Protein AF-A0A7Y8H7D6-F1 (afdb_monomer_lite)

Secondary structure (DSSP, 8-state):
----------------HHHHHHHHHHHHHHHHHHHT--SS--HHHHHHHHHHHHHHHHHHHHHHHHHHHHHHTTS---GGG-----

Foldseek 3Di:
DDDDDPPPPCDPPDDCVVLVVLVVVLVVLQVCLVVLQDPDVDPVSNVVSVVSNVVSVVVSVVSVVVSVVVVCPVPDPPPVPDDDDD

Radius of gyration: 22.09 Å; chains: 1; bounding box: 51×32×69 Å

pLDDT: mean 76.79, std 19.9, range [37.66, 95.81]

Structure (mmCIF, N/CA/C/O backbone):
data_AF-A0A7Y8H7D6-F1
#
_entry.id   AF-A0A7Y8H7D6-F1
#
loop_
_atom_site.group_PDB
_atom_site.id
_atom_site.type_symbol
_atom_site.label_atom_id
_atom_site.label_alt_id
_atom_site.label_comp_id
_atom_site.label_asym_id
_atom_site.label_entity_id
_atom_site.label_seq_id
_atom_site.pdbx_PDB_ins_code
_atom_site.Cartn_x
_atom_site.Cartn_y
_atom_site.Cartn_z
_atom_site.occupancy
_atom_site.B_iso_or_equiv
_atom_site.auth_seq_id
_atom_site.auth_comp_id
_atom_site.auth_asym_id
_atom_site.auth_atom_id
_atom_site.pdbx_PDB_model_num
ATOM 1 N N . MET A 1 1 ? -33.060 16.037 47.516 1.00 38.91 1 MET A N 1
ATOM 2 C CA . MET A 1 1 ? -32.275 14.834 47.167 1.00 38.91 1 MET A CA 1
ATOM 3 C C . MET A 1 1 ? -32.664 14.408 45.762 1.00 38.91 1 MET A C 1
ATOM 5 O O . MET A 1 1 ? -33.601 13.643 45.597 1.00 38.91 1 MET A O 1
ATOM 9 N N . THR A 1 2 ? -31.997 14.947 44.751 1.00 37.66 2 THR A N 1
ATOM 10 C CA . THR A 1 2 ? -32.118 14.493 43.362 1.00 37.66 2 THR A CA 1
ATOM 11 C C . THR A 1 2 ? -30.808 13.796 43.026 1.00 37.66 2 THR A C 1
ATOM 13 O O . THR A 1 2 ? -29.749 14.417 43.006 1.00 37.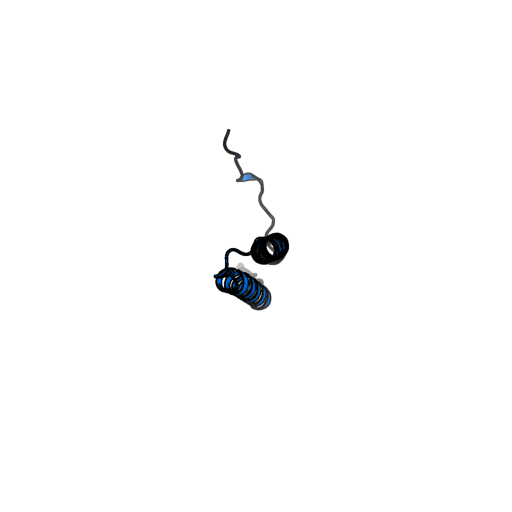66 2 THR A O 1
ATOM 16 N N . LYS A 1 3 ? -30.869 12.467 42.900 1.00 42.94 3 LYS A N 1
ATOM 17 C CA . LYS A 1 3 ? -29.748 11.644 42.447 1.00 42.94 3 LYS A CA 1
ATOM 18 C C . LYS A 1 3 ? -29.562 11.929 40.957 1.00 42.94 3 LYS A C 1
ATOM 20 O O . LYS A 1 3 ? -30.421 11.565 40.166 1.00 42.94 3 LYS A O 1
ATOM 25 N N . ASN 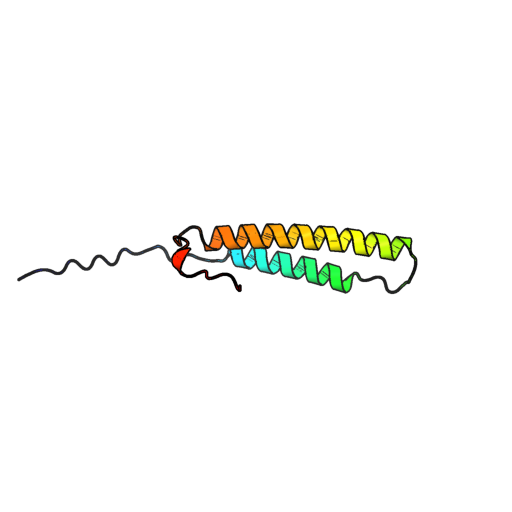A 1 4 ? -28.471 12.599 40.595 1.00 43.44 4 ASN A N 1
ATOM 26 C CA . ASN A 1 4 ? -28.022 12.638 39.210 1.00 43.44 4 ASN A CA 1
ATOM 27 C C . ASN A 1 4 ? -27.443 11.262 38.886 1.00 43.44 4 ASN A C 1
ATOM 29 O O . ASN A 1 4 ? -26.371 10.895 39.369 1.00 43.44 4 ASN A O 1
ATOM 33 N N . GLU A 1 5 ? -28.196 10.486 38.117 1.00 42.25 5 GLU A N 1
ATOM 34 C CA . GLU A 1 5 ? -27.729 9.238 37.535 1.00 42.25 5 GLU A CA 1
ATOM 35 C C . GLU A 1 5 ? -26.663 9.576 36.494 1.00 42.25 5 GLU A C 1
ATOM 37 O O . GLU A 1 5 ? -26.925 10.142 35.435 1.00 42.25 5 GLU A O 1
ATOM 42 N N . ASN A 1 6 ? -25.419 9.287 36.861 1.00 45.62 6 ASN A N 1
ATOM 43 C CA . ASN A 1 6 ? -24.258 9.408 36.005 1.00 45.62 6 ASN A CA 1
ATOM 44 C C . ASN A 1 6 ? -24.307 8.266 34.981 1.00 45.62 6 ASN A C 1
ATOM 46 O O . ASN A 1 6 ? -23.796 7.175 35.230 1.00 45.62 6 ASN A O 1
ATOM 50 N N . ILE A 1 7 ? -24.967 8.495 33.844 1.00 54.22 7 ILE A N 1
ATOM 51 C CA . ILE A 1 7 ? -24.922 7.583 32.697 1.00 54.22 7 ILE A CA 1
ATOM 52 C C . ILE A 1 7 ? -23.606 7.845 31.956 1.00 54.22 7 ILE A C 1
ATOM 54 O O . ILE A 1 7 ? -23.578 8.399 30.860 1.00 54.22 7 ILE A O 1
ATOM 58 N N . SER A 1 8 ? -22.490 7.452 32.572 1.00 46.97 8 SER A N 1
ATOM 59 C CA . SER A 1 8 ? -21.261 7.193 31.825 1.00 46.97 8 SER A CA 1
ATOM 60 C C . SER A 1 8 ? -21.436 5.827 31.172 1.00 46.97 8 SER A C 1
ATOM 62 O O . SER A 1 8 ? -21.114 4.786 31.747 1.00 46.97 8 SER A O 1
ATOM 64 N N . GLY A 1 9 ? -22.070 5.826 29.999 1.00 43.72 9 GLY A N 1
ATOM 65 C CA . GLY A 1 9 ? -22.090 4.661 29.129 1.00 43.72 9 GLY A CA 1
ATOM 66 C C . GLY A 1 9 ? -20.650 4.335 28.764 1.00 43.72 9 GLY A C 1
ATOM 67 O O . GLY A 1 9 ? -20.040 5.062 27.986 1.00 43.72 9 GLY A O 1
ATOM 68 N N . ASN A 1 10 ? -20.115 3.274 29.362 1.00 48.66 10 ASN A N 1
ATOM 69 C CA . ASN A 1 10 ? -18.800 2.727 29.068 1.00 48.66 10 ASN A CA 1
ATOM 70 C C . ASN A 1 10 ? -18.801 2.250 27.605 1.00 48.66 10 ASN A C 1
ATOM 72 O O . ASN A 1 10 ? -19.156 1.107 27.317 1.00 48.66 10 ASN 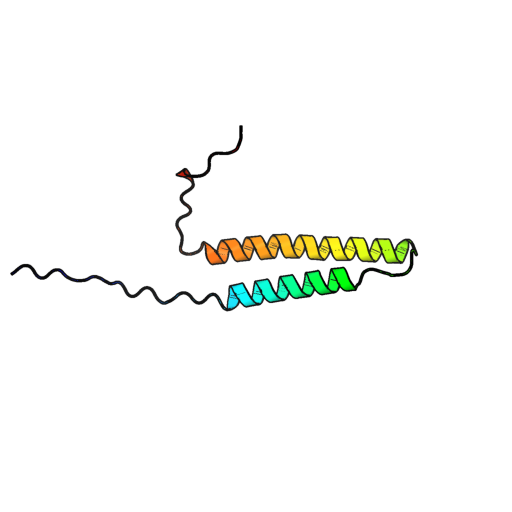A O 1
ATOM 76 N N . GLN A 1 11 ? -18.521 3.157 26.665 1.00 53.34 11 GLN A N 1
ATOM 77 C CA . GLN A 1 11 ? -18.257 2.784 25.282 1.00 53.34 11 GLN A CA 1
ATOM 78 C C . GLN A 1 11 ? -16.985 1.932 25.314 1.00 53.34 11 GLN A C 1
ATOM 80 O O . GLN A 1 11 ? -16.003 2.378 25.910 1.00 53.34 11 GLN A O 1
ATOM 85 N N . PRO A 1 12 ? -16.987 0.711 24.753 1.00 56.38 12 PRO A N 1
ATOM 86 C CA . PRO A 1 12 ? -15.770 -0.085 24.697 1.00 56.38 12 PRO A CA 1
ATOM 87 C C . PRO A 1 12 ? -14.690 0.745 23.997 1.00 56.38 12 PRO A C 1
ATOM 89 O O . PRO A 1 12 ? -14.958 1.328 22.944 1.00 56.38 12 PRO A O 1
ATOM 92 N N . GLU A 1 13 ? -13.501 0.846 24.599 1.00 66.81 13 GLU A N 1
ATOM 93 C CA . GLU A 1 13 ? -12.355 1.488 23.956 1.00 66.81 13 GLU A CA 1
ATOM 94 C C . GLU A 1 13 ? -12.151 0.830 22.593 1.00 66.81 13 GLU A C 1
ATOM 96 O O . GLU A 1 13 ? -11.836 -0.356 22.487 1.00 66.81 13 GLU A O 1
ATOM 101 N N . ARG A 1 14 ? -12.402 1.594 21.531 1.00 72.06 14 ARG A N 1
ATOM 102 C CA . ARG A 1 14 ? -12.182 1.119 20.176 1.00 72.06 14 ARG A CA 1
ATOM 103 C C . ARG A 1 14 ? -10.676 1.005 19.963 1.00 72.06 14 ARG A C 1
ATOM 105 O O . ARG A 1 14 ? -9.977 2.016 19.976 1.00 72.06 14 ARG A O 1
ATOM 112 N N . THR A 1 15 ? -10.189 -0.209 19.742 1.00 80.31 15 THR A N 1
ATOM 113 C CA . THR A 1 15 ? -8.808 -0.444 19.322 1.00 80.31 15 THR A CA 1
ATOM 114 C C . THR A 1 15 ? -8.695 -0.264 17.806 1.00 80.31 15 THR A C 1
ATOM 116 O O . THR A 1 15 ? -9.644 -0.523 17.066 1.00 80.31 15 THR A O 1
ATOM 119 N N . PHE A 1 16 ? -7.542 0.224 17.346 1.00 85.44 16 PHE A N 1
ATOM 120 C CA . PHE A 1 16 ? -7.252 0.468 15.924 1.00 85.44 16 PHE A CA 1
ATOM 121 C C . PHE A 1 16 ? -6.216 -0.517 15.367 1.00 85.44 16 PHE A C 1
ATOM 123 O O . PHE A 1 16 ? -5.536 -0.226 14.389 1.00 85.44 16 PHE A O 1
ATOM 130 N N . GLU A 1 17 ? -6.032 -1.667 16.016 1.00 88.00 17 GLU A N 1
ATOM 131 C CA . GLU A 1 17 ? -4.974 -2.623 15.662 1.00 88.00 17 GLU A CA 1
ATOM 132 C C . GLU A 1 17 ? -5.113 -3.131 14.222 1.00 88.00 17 GLU A C 1
ATOM 134 O O . GLU A 1 17 ? -4.121 -3.235 13.503 1.00 88.00 17 GLU A O 1
ATOM 139 N N . ALA A 1 18 ? -6.344 -3.384 13.770 1.00 85.00 18 ALA A N 1
ATOM 140 C CA . ALA A 1 18 ? -6.616 -3.818 12.402 1.00 85.00 18 ALA A CA 1
ATOM 141 C C . ALA A 1 18 ? -6.328 -2.708 11.379 1.00 85.00 18 ALA A C 1
ATOM 143 O O . ALA A 1 18 ? -5.724 -2.959 10.335 1.00 85.00 18 ALA A O 1
ATOM 144 N N . GLU A 1 19 ? -6.734 -1.475 11.682 1.00 88.62 19 GLU A N 1
ATOM 145 C CA . GLU A 1 19 ? -6.469 -0.295 10.864 1.00 88.62 19 GLU A CA 1
ATOM 146 C C . GLU A 1 19 ? -4.970 0.013 10.748 1.00 88.62 19 GLU A C 1
ATOM 148 O O . GLU A 1 19 ? -4.486 0.301 9.652 1.00 88.62 19 GLU A O 1
ATOM 153 N N . ILE A 1 20 ? -4.232 -0.092 11.856 1.00 91.75 20 ILE A N 1
ATOM 154 C CA . ILE A 1 20 ? -2.775 0.086 11.892 1.00 91.75 20 ILE A CA 1
ATOM 155 C C . ILE A 1 20 ? -2.094 -1.015 11.076 1.00 91.75 20 ILE A C 1
ATOM 157 O O . ILE A 1 20 ? -1.293 -0.704 10.201 1.00 91.75 20 ILE A O 1
ATOM 161 N N . ALA A 1 21 ? -2.476 -2.282 11.261 1.00 89.12 21 ALA A N 1
ATOM 162 C CA . ALA A 1 21 ? -1.916 -3.387 10.483 1.00 89.12 21 ALA A CA 1
ATOM 163 C C . ALA A 1 21 ? -2.166 -3.230 8.970 1.00 89.12 21 ALA A C 1
ATOM 165 O O . ALA A 1 21 ? -1.306 -3.564 8.150 1.00 89.12 21 ALA A O 1
ATOM 166 N N . LEU A 1 22 ? -3.332 -2.700 8.580 1.00 88.69 22 LEU A N 1
ATOM 167 C CA . LEU A 1 22 ? -3.629 -2.387 7.183 1.00 88.69 22 LEU A CA 1
ATOM 168 C C . LEU A 1 22 ? -2.738 -1.254 6.651 1.00 88.69 22 LEU A C 1
ATOM 170 O O . LEU A 1 22 ? -2.241 -1.356 5.529 1.00 88.69 22 LEU A O 1
ATOM 17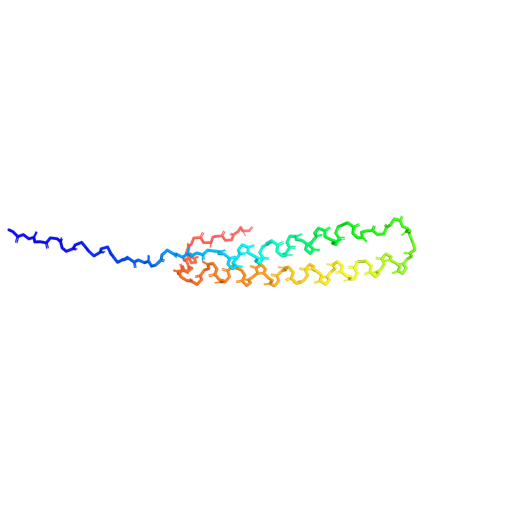4 N N . LEU A 1 23 ? -2.514 -0.198 7.439 1.00 92.94 23 LEU A N 1
ATOM 175 C CA . LEU A 1 23 ? -1.611 0.902 7.083 1.00 92.94 23 LEU A CA 1
ATOM 176 C C . LEU A 1 23 ? -0.160 0.439 6.937 1.00 92.94 23 LEU A C 1
ATOM 178 O O . LEU A 1 23 ? 0.482 0.794 5.948 1.00 92.94 23 LEU A O 1
ATOM 182 N N . ASP A 1 24 ? 0.331 -0.380 7.865 1.00 95.12 24 ASP A N 1
ATOM 183 C CA . ASP A 1 24 ? 1.686 -0.935 7.814 1.00 95.12 24 ASP A CA 1
ATOM 184 C C . ASP A 1 24 ? 1.879 -1.777 6.552 1.00 95.12 24 ASP A C 1
ATOM 186 O O . ASP A 1 24 ? 2.869 -1.622 5.835 1.00 95.12 24 ASP A O 1
ATOM 190 N N . LYS A 1 25 ? 0.885 -2.604 6.211 1.00 90.81 25 LYS A N 1
ATOM 191 C CA . LYS A 1 25 ? 0.906 -3.391 4.977 1.00 90.81 25 LYS A CA 1
ATOM 192 C C . LYS A 1 25 ? 0.953 -2.507 3.728 1.00 90.81 25 LYS A C 1
ATOM 194 O O . LYS A 1 25 ? 1.773 -2.753 2.846 1.00 90.81 25 LYS A O 1
ATOM 199 N N . ILE A 1 26 ? 0.099 -1.482 3.650 1.00 93.44 26 ILE A N 1
ATOM 200 C CA . ILE A 1 26 ? 0.100 -0.522 2.531 1.00 93.44 26 ILE A CA 1
ATOM 201 C C . ILE A 1 26 ? 1.478 0.137 2.403 1.00 93.44 26 ILE A C 1
ATOM 203 O O . ILE A 1 26 ? 2.005 0.260 1.299 1.00 93.44 26 ILE A O 1
ATOM 207 N N . TYR A 1 27 ? 2.060 0.557 3.527 1.00 94.12 27 TYR A N 1
ATOM 208 C CA . TYR A 1 27 ? 3.372 1.188 3.552 1.00 94.12 27 TYR A CA 1
ATOM 209 C C . TYR A 1 27 ? 4.461 0.251 3.019 1.00 94.12 27 TYR A C 1
ATOM 211 O O . TYR A 1 27 ? 5.222 0.653 2.137 1.00 94.12 27 TYR A O 1
ATOM 219 N N . SER A 1 28 ? 4.507 -0.998 3.488 1.00 94.88 28 SER A N 1
ATOM 220 C CA . SER A 1 28 ? 5.462 -2.000 3.003 1.00 94.88 28 SER A CA 1
ATOM 221 C C . SER A 1 28 ? 5.340 -2.238 1.496 1.00 94.88 28 SER A C 1
ATOM 223 O O . SER A 1 28 ? 6.350 -2.179 0.800 1.00 94.88 28 SER A O 1
ATOM 225 N N . GLU A 1 29 ? 4.123 -2.417 0.972 1.00 91.75 29 GLU A N 1
ATOM 226 C CA . GLU A 1 29 ? 3.893 -2.637 -0.467 1.00 91.75 29 GLU A CA 1
ATOM 227 C C . GLU A 1 29 ? 4.374 -1.446 -1.318 1.00 91.75 29 GLU A C 1
ATOM 229 O O . GLU A 1 29 ? 4.990 -1.629 -2.372 1.00 91.75 29 GLU A O 1
ATOM 234 N N . ILE A 1 30 ? 4.143 -0.213 -0.854 1.00 94.69 30 ILE A N 1
ATOM 235 C CA . ILE A 1 30 ? 4.629 0.997 -1.531 1.00 94.69 30 ILE A CA 1
ATOM 236 C C . ILE A 1 30 ? 6.159 1.074 -1.476 1.00 94.69 30 ILE A C 1
ATOM 238 O O . ILE A 1 30 ? 6.797 1.394 -2.481 1.00 94.69 30 ILE A O 1
ATOM 242 N N . MET A 1 31 ? 6.763 0.777 -0.325 1.00 95.81 31 MET A N 1
ATOM 243 C CA . MET A 1 31 ? 8.217 0.809 -0.166 1.00 95.81 31 MET A CA 1
ATOM 244 C C . MET A 1 31 ? 8.911 -0.230 -1.047 1.00 95.81 31 MET A C 1
ATOM 246 O O . MET A 1 31 ? 9.903 0.100 -1.700 1.00 95.81 31 MET A O 1
ATOM 250 N N . GLU A 1 32 ? 8.369 -1.445 -1.129 1.00 91.88 32 GLU A N 1
ATOM 251 C CA . GLU A 1 32 ? 8.852 -2.486 -2.040 1.00 91.88 32 GLU A CA 1
ATOM 252 C C . GLU A 1 32 ? 8.764 -2.033 -3.503 1.00 91.88 32 GLU A C 1
ATOM 254 O O . GLU A 1 32 ? 9.728 -2.179 -4.255 1.00 91.88 32 GLU A O 1
ATOM 259 N N . ALA A 1 33 ? 7.659 -1.396 -3.902 1.00 92.31 33 ALA A N 1
ATOM 260 C CA . ALA A 1 33 ? 7.500 -0.852 -5.251 1.00 92.31 33 ALA A CA 1
ATOM 261 C C . ALA A 1 33 ? 8.520 0.253 -5.571 1.00 92.31 33 ALA A C 1
ATOM 263 O O . ALA A 1 33 ? 9.035 0.336 -6.686 1.00 92.31 33 ALA A O 1
ATOM 264 N N . ILE A 1 34 ? 8.838 1.115 -4.605 1.00 92.44 34 ILE A N 1
ATOM 265 C CA . ILE A 1 34 ? 9.840 2.174 -4.782 1.00 92.44 34 ILE A CA 1
ATOM 266 C C . ILE A 1 34 ? 11.240 1.566 -4.926 1.00 92.44 34 ILE A C 1
ATOM 268 O O . ILE A 1 34 ? 11.991 1.949 -5.825 1.00 92.44 34 ILE A O 1
ATOM 272 N N . GLN A 1 35 ? 11.586 0.609 -4.064 1.00 92.56 35 GLN A N 1
ATOM 273 C CA . GLN A 1 35 ? 12.891 -0.059 -4.078 1.00 92.56 35 GLN A CA 1
ATOM 274 C C . GLN A 1 35 ? 13.075 -0.959 -5.305 1.00 92.56 35 GLN A C 1
ATOM 276 O O . GLN A 1 35 ? 14.192 -1.098 -5.798 1.00 92.56 35 GLN A O 1
ATOM 281 N N . GLY A 1 36 ? 11.987 -1.518 -5.837 1.00 89.00 36 GLY A N 1
ATOM 282 C CA . GLY A 1 36 ? 11.978 -2.360 -7.033 1.00 89.00 36 GLY A CA 1
ATOM 283 C C . GLY A 1 36 ? 12.189 -1.614 -8.353 1.00 89.00 36 GLY A C 1
ATOM 284 O O . GLY A 1 36 ? 12.066 -2.229 -9.413 1.00 89.00 36 GLY A O 1
ATOM 285 N N . LYS A 1 37 ? 12.483 -0.306 -8.325 1.00 91.31 37 LYS A N 1
ATOM 286 C CA . LYS A 1 37 ? 12.753 0.476 -9.535 1.00 91.31 37 LYS A CA 1
ATOM 287 C C . LYS A 1 37 ? 13.947 -0.118 -10.305 1.00 91.31 37 LYS A C 1
ATOM 289 O O . LYS A 1 37 ? 15.048 -0.174 -9.753 1.00 91.31 37 LYS A O 1
ATOM 294 N N . PRO A 1 38 ? 13.777 -0.503 -11.583 1.00 89.69 38 PRO A N 1
ATOM 295 C CA . PRO A 1 38 ? 14.866 -1.034 -12.388 1.00 89.69 38 PRO A CA 1
ATOM 296 C C . PRO A 1 38 ? 16.003 -0.019 -12.534 1.00 89.69 38 PRO A C 1
ATOM 298 O O . PRO A 1 38 ? 15.775 1.164 -12.790 1.00 89.69 38 PRO A O 1
ATOM 301 N N . ILE A 1 39 ? 17.239 -0.501 -12.403 1.00 86.19 39 ILE A N 1
ATOM 302 C CA . ILE A 1 39 ? 18.454 0.283 -12.685 1.00 86.19 39 ILE A CA 1
ATOM 303 C C . ILE A 1 39 ? 18.677 0.385 -14.204 1.00 86.19 39 ILE A C 1
ATOM 305 O O . ILE A 1 39 ? 19.227 1.365 -14.704 1.00 86.19 39 ILE A O 1
ATOM 309 N N . ASN A 1 40 ? 18.217 -0.625 -14.940 1.00 80.12 40 ASN A N 1
ATOM 310 C CA . ASN A 1 40 ? 18.431 -0.781 -16.370 1.00 80.12 40 ASN A CA 1
ATOM 311 C C . ASN A 1 40 ? 17.282 -0.108 -17.135 1.00 80.12 40 ASN A C 1
ATOM 313 O O . ASN A 1 40 ? 16.122 -0.243 -16.758 1.00 80.12 40 ASN A O 1
ATOM 317 N N . THR A 1 41 ? 17.585 0.555 -18.247 1.00 77.00 41 THR A N 1
ATOM 318 C CA . THR A 1 41 ? 16.607 1.269 -19.088 1.00 77.00 41 THR A CA 1
ATOM 319 C C . THR A 1 41 ? 15.969 0.403 -20.175 1.00 77.00 41 THR A C 1
ATOM 321 O O . THR A 1 41 ? 15.425 0.938 -21.140 1.00 77.00 41 THR A O 1
ATOM 324 N N . ASP A 1 42 ? 16.019 -0.926 -20.040 1.00 91.75 42 ASP A N 1
ATOM 325 C CA . ASP A 1 42 ? 15.288 -1.805 -20.951 1.00 91.75 42 ASP A CA 1
ATOM 326 C C . ASP A 1 42 ? 13.790 -1.467 -20.914 1.00 91.75 42 ASP A C 1
ATOM 328 O O . ASP A 1 42 ? 13.181 -1.367 -19.844 1.00 91.75 42 ASP A O 1
ATOM 332 N N . TYR A 1 43 ? 13.216 -1.251 -22.097 1.00 91.44 43 TYR A N 1
ATOM 333 C CA . TYR A 1 43 ? 11.862 -0.727 -22.233 1.00 91.44 43 TYR A CA 1
ATOM 334 C C . TYR A 1 43 ? 10.826 -1.669 -21.616 1.00 91.44 43 TYR A C 1
ATOM 336 O O . TYR A 1 43 ? 9.951 -1.212 -20.882 1.00 91.44 43 TYR A O 1
ATOM 344 N N . GLU A 1 44 ? 10.949 -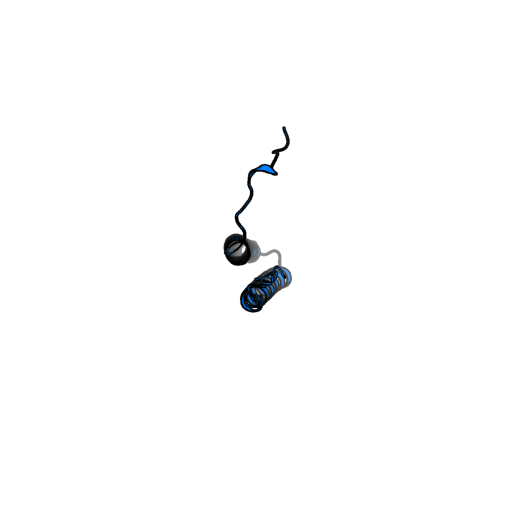2.976 -21.854 1.00 92.44 44 GLU A N 1
ATOM 345 C CA . GLU A 1 44 ? 10.006 -3.968 -21.330 1.00 92.44 44 GLU A CA 1
ATOM 346 C C . GLU A 1 44 ? 10.104 -4.082 -19.807 1.00 92.44 44 GLU A C 1
ATOM 348 O O . GLU A 1 44 ? 9.092 -4.131 -19.106 1.00 92.44 44 GLU A O 1
ATOM 353 N N . THR A 1 45 ? 11.319 -4.033 -19.265 1.00 91.88 45 THR A N 1
ATOM 354 C CA . THR A 1 45 ? 11.545 -4.026 -17.814 1.00 91.88 45 THR A CA 1
ATOM 355 C C . THR A 1 45 ? 10.919 -2.793 -17.154 1.00 91.88 45 THR A C 1
ATOM 357 O O . THR A 1 45 ? 10.241 -2.906 -16.129 1.00 91.88 45 THR A O 1
ATOM 360 N N . MET A 1 46 ? 11.087 -1.616 -17.762 1.00 92.50 46 MET A N 1
ATOM 361 C CA . MET A 1 46 ? 10.490 -0.370 -17.274 1.00 92.50 46 MET A CA 1
ATOM 362 C C . MET A 1 46 ? 8.966 -0.370 -17.397 1.00 92.50 46 MET A C 1
ATOM 364 O O . MET A 1 46 ? 8.283 0.069 -16.473 1.00 92.50 46 MET A O 1
ATOM 368 N N . ARG A 1 47 ? 8.422 -0.889 -18.501 1.00 93.81 47 ARG A N 1
ATOM 369 C CA . ARG A 1 47 ? 6.977 -1.035 -18.698 1.00 93.81 47 ARG A CA 1
ATOM 370 C C . ARG A 1 47 ? 6.363 -1.929 -17.625 1.00 93.81 47 ARG A C 1
ATOM 372 O O . ARG A 1 47 ? 5.433 -1.504 -16.949 1.00 93.81 47 ARG A O 1
ATOM 379 N N . ASN A 1 48 ? 6.926 -3.119 -17.421 1.00 92.69 48 ASN A N 1
ATOM 380 C CA . ASN A 1 48 ? 6.452 -4.059 -16.405 1.00 92.69 48 ASN A CA 1
ATOM 381 C C . ASN A 1 48 ? 6.519 -3.455 -14.997 1.00 92.69 48 ASN A C 1
ATOM 383 O O . ASN A 1 48 ? 5.602 -3.633 -14.197 1.00 92.69 48 ASN A O 1
ATOM 387 N N . TYR A 1 49 ? 7.585 -2.709 -14.693 1.00 93.88 49 TYR A N 1
ATOM 388 C CA . TYR A 1 49 ? 7.689 -1.970 -13.439 1.00 93.88 49 TYR A CA 1
ATOM 389 C C . TYR A 1 49 ? 6.541 -0.966 -13.268 1.00 93.88 49 TYR A C 1
ATOM 391 O O . TYR A 1 49 ? 5.875 -0.964 -12.234 1.00 93.88 49 TYR A O 1
ATOM 399 N N . VAL A 1 50 ? 6.282 -0.143 -14.286 1.00 93.69 50 VAL A N 1
ATOM 400 C CA . VAL A 1 50 ? 5.210 0.862 -14.260 1.00 93.69 50 VAL A CA 1
ATOM 401 C C . VAL A 1 50 ? 3.837 0.208 -14.095 1.00 93.69 50 VAL A C 1
ATOM 403 O O . VAL A 1 50 ? 3.070 0.637 -13.233 1.00 93.69 50 VAL A O 1
ATOM 406 N N . ASP A 1 51 ? 3.543 -0.853 -14.848 1.00 94.25 51 ASP A N 1
ATOM 407 C CA . ASP A 1 51 ? 2.272 -1.583 -14.751 1.00 94.25 51 ASP A CA 1
ATOM 408 C C . ASP A 1 51 ? 2.064 -2.146 -13.333 1.00 94.25 51 ASP A C 1
ATOM 410 O O . ASP A 1 51 ? 0.989 -1.994 -12.744 1.00 94.25 51 ASP A O 1
ATOM 414 N N . ASN A 1 52 ? 3.116 -2.704 -12.727 1.00 91.88 52 ASN A N 1
ATOM 415 C CA . ASN A 1 52 ? 3.071 -3.198 -11.350 1.00 91.88 52 ASN A CA 1
ATOM 416 C C . ASN A 1 52 ? 2.856 -2.072 -10.327 1.00 91.88 52 ASN A C 1
ATOM 418 O O . ASN A 1 52 ? 2.040 -2.223 -9.413 1.00 91.88 52 ASN A O 1
ATOM 422 N N . VAL A 1 53 ? 3.523 -0.925 -10.491 1.00 94.75 53 VAL A N 1
ATOM 423 C CA . VAL A 1 53 ? 3.303 0.255 -9.638 1.00 94.75 53 VAL A CA 1
ATOM 424 C C . VAL A 1 53 ? 1.850 0.724 -9.731 1.00 94.75 53 VAL A C 1
ATOM 426 O O . VAL A 1 53 ? 1.234 0.991 -8.700 1.00 94.75 53 VAL A O 1
ATOM 429 N N . TYR A 1 54 ? 1.255 0.763 -10.927 1.00 94.44 54 TYR A N 1
ATOM 430 C CA . TYR A 1 54 ? -0.157 1.129 -11.090 1.00 94.44 54 TYR A CA 1
ATOM 431 C C . TYR A 1 54 ? -1.109 0.170 -10.371 1.00 94.44 54 TYR A C 1
ATOM 433 O O . TYR A 1 54 ? -2.093 0.612 -9.770 1.00 94.44 54 TYR A O 1
ATOM 441 N N . VAL A 1 55 ? -0.827 -1.135 -10.391 1.00 93.00 55 VAL A N 1
ATOM 442 C CA . VAL A 1 55 ? -1.612 -2.121 -9.633 1.00 93.00 55 VAL A CA 1
ATOM 443 C C . VAL A 1 55 ? -1.536 -1.840 -8.131 1.00 93.00 55 VAL A C 1
ATOM 445 O O . VAL A 1 55 ? -2.571 -1.859 -7.459 1.00 93.00 55 VAL A O 1
ATOM 448 N N . ILE A 1 56 ? -0.343 -1.542 -7.612 1.00 92.75 56 ILE A N 1
ATOM 449 C CA . ILE A 1 56 ? -0.137 -1.223 -6.193 1.00 92.75 56 ILE A CA 1
ATOM 450 C C . ILE A 1 56 ? -0.880 0.064 -5.825 1.00 92.75 56 ILE A C 1
ATOM 452 O O . ILE A 1 56 ? -1.664 0.053 -4.881 1.00 92.75 56 ILE A O 1
ATOM 456 N N . LEU A 1 57 ? -0.759 1.129 -6.624 1.00 93.12 57 LEU A N 1
ATOM 457 C CA . LEU A 1 57 ? -1.474 2.392 -6.397 1.00 93.12 57 LEU A CA 1
ATOM 458 C C . LEU A 1 57 ? -2.998 2.211 -6.365 1.00 93.12 57 LEU A C 1
ATOM 460 O O . LEU A 1 57 ? -3.669 2.753 -5.483 1.00 93.12 57 LEU A O 1
ATOM 464 N N . ASN A 1 58 ? -3.552 1.420 -7.287 1.00 91.88 58 ASN A N 1
ATOM 465 C CA . ASN A 1 58 ? -4.982 1.112 -7.291 1.00 91.88 58 ASN A CA 1
ATOM 466 C C . ASN A 1 58 ? -5.398 0.376 -6.012 1.00 91.88 58 ASN A C 1
ATOM 468 O O . ASN A 1 58 ? -6.379 0.757 -5.372 1.00 91.88 58 ASN A O 1
ATOM 472 N N . ARG A 1 59 ? -4.640 -0.648 -5.602 1.00 89.75 59 ARG A N 1
ATOM 473 C CA . ARG A 1 59 ? -4.900 -1.385 -4.354 1.00 89.75 59 ARG A CA 1
ATOM 474 C C . ARG A 1 59 ? -4.815 -0.477 -3.132 1.00 89.75 59 ARG A C 1
ATOM 476 O O . ARG A 1 59 ? -5.717 -0.525 -2.299 1.00 89.75 59 ARG A O 1
ATOM 483 N N . THR A 1 60 ? -3.805 0.388 -3.061 1.00 91.81 60 THR A N 1
ATOM 484 C CA . THR A 1 60 ? -3.665 1.400 -2.009 1.00 91.81 60 THR A CA 1
ATOM 485 C C . THR A 1 60 ? -4.897 2.298 -1.941 1.00 91.81 60 THR A C 1
ATOM 487 O O . THR A 1 60 ? -5.433 2.505 -0.855 1.00 91.81 60 THR A O 1
ATOM 490 N N . ALA A 1 61 ? -5.399 2.793 -3.076 1.00 90.69 61 ALA A N 1
ATOM 491 C CA . ALA A 1 61 ? -6.580 3.656 -3.099 1.00 90.69 61 ALA A CA 1
ATOM 492 C C . ALA A 1 61 ? -7.823 2.961 -2.513 1.00 90.69 61 ALA A C 1
ATOM 494 O O . ALA A 1 61 ? -8.548 3.556 -1.709 1.00 90.69 61 ALA A O 1
ATOM 495 N N . PHE A 1 62 ? -8.047 1.689 -2.860 1.00 88.69 62 PHE A N 1
ATOM 496 C CA . PHE A 1 62 ? -9.127 0.894 -2.270 1.00 88.69 62 PHE A CA 1
ATOM 497 C C . PHE A 1 62 ? -8.910 0.645 -0.777 1.00 88.69 62 PHE A C 1
ATOM 499 O O . PHE A 1 62 ? -9.826 0.859 0.013 1.00 88.69 62 PHE A O 1
ATOM 506 N N . ALA A 1 63 ? -7.702 0.257 -0.373 1.00 84.81 63 ALA A N 1
ATOM 507 C CA . ALA A 1 63 ? -7.388 -0.025 1.022 1.00 84.81 63 ALA A CA 1
ATOM 508 C C . ALA A 1 63 ? -7.550 1.219 1.914 1.00 84.81 63 ALA A C 1
ATOM 510 O O . ALA A 1 63 ? -8.114 1.128 3.000 1.00 84.81 63 ALA A O 1
ATOM 511 N N . VAL A 1 64 ? -7.161 2.403 1.428 1.00 89.31 64 VAL A N 1
ATOM 512 C CA . VAL A 1 64 ? -7.386 3.688 2.113 1.00 89.31 64 VAL A CA 1
ATOM 513 C C . VAL A 1 64 ? -8.878 4.006 2.233 1.00 89.31 64 VAL A C 1
ATOM 515 O O . VAL A 1 64 ? -9.321 4.500 3.271 1.00 89.31 64 VAL A O 1
ATOM 518 N N . LYS A 1 65 ? -9.680 3.733 1.196 1.00 88.38 65 LYS A N 1
ATOM 519 C CA . LYS A 1 65 ? -11.138 3.911 1.259 1.00 88.38 65 LYS A CA 1
ATOM 520 C C . LYS A 1 65 ? -11.758 3.010 2.329 1.00 88.38 65 LYS A C 1
ATOM 522 O O . LYS A 1 65 ? -12.540 3.496 3.142 1.00 88.38 65 LYS A O 1
ATOM 527 N N . GLU A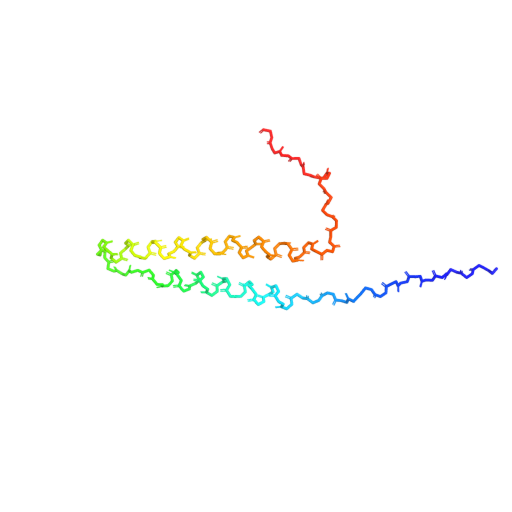 1 66 ? -11.385 1.735 2.350 1.00 83.31 66 GLU A N 1
ATOM 528 C CA . GLU A 1 66 ? -11.880 0.772 3.338 1.00 83.31 66 GLU A CA 1
ATOM 529 C C . GLU A 1 66 ? -11.432 1.129 4.756 1.00 83.31 66 GLU A C 1
ATOM 531 O O . GLU A 1 66 ? -12.245 1.126 5.676 1.00 83.31 66 GLU A O 1
ATOM 536 N N . LEU A 1 67 ? -10.179 1.552 4.923 1.00 87.69 67 LEU A N 1
ATOM 537 C CA . LEU A 1 67 ? -9.664 2.073 6.185 1.00 87.69 67 LEU A CA 1
ATOM 538 C C . LEU A 1 67 ? -10.501 3.257 6.683 1.00 87.69 67 LEU A C 1
ATOM 540 O O . LEU A 1 67 ? -10.927 3.278 7.836 1.00 87.69 67 LEU A O 1
ATOM 544 N N . LYS A 1 68 ? -10.785 4.230 5.808 1.00 87.62 68 LYS A N 1
ATOM 545 C CA . LYS A 1 68 ? -11.640 5.374 6.149 1.00 87.62 68 LYS A CA 1
ATOM 546 C C . LYS A 1 68 ? -13.042 4.929 6.552 1.00 87.62 68 LYS A C 1
ATOM 548 O O . LYS A 1 68 ? -13.560 5.460 7.526 1.00 87.62 68 LYS A O 1
ATOM 553 N N . ASN A 1 69 ? -13.634 3.971 5.839 1.00 85.31 69 ASN A N 1
ATOM 554 C CA . ASN A 1 69 ? -14.943 3.415 6.186 1.00 85.31 69 ASN A CA 1
ATOM 555 C C . ASN A 1 69 ? -14.915 2.720 7.550 1.00 85.31 69 ASN A C 1
ATOM 557 O O . ASN A 1 69 ? -15.832 2.914 8.342 1.00 85.31 69 ASN A O 1
ATOM 561 N N . SER A 1 70 ? -13.860 1.951 7.843 1.00 82.81 70 SER A N 1
ATOM 562 C CA . SER A 1 70 ? -13.675 1.335 9.156 1.00 82.81 70 SER A CA 1
ATOM 563 C C . SER A 1 70 ? -13.653 2.420 10.225 1.00 82.81 70 SER A C 1
ATOM 565 O O . SER A 1 70 ? -14.507 2.429 11.111 1.00 82.81 70 SER A O 1
ATOM 567 N N . LEU A 1 71 ? -12.766 3.410 10.097 1.00 84.12 71 LEU A N 1
ATOM 568 C CA . LEU A 1 71 ? -12.609 4.509 11.057 1.00 84.12 71 LEU A CA 1
ATOM 569 C C . LEU A 1 71 ? -13.896 5.326 11.269 1.00 84.12 71 LEU A C 1
ATOM 571 O O . LEU A 1 71 ? -14.105 5.860 12.359 1.00 84.12 71 LEU A O 1
ATOM 575 N N . THR A 1 72 ? -14.772 5.415 10.263 1.00 81.75 72 THR A N 1
ATOM 576 C CA . THR A 1 72 ? -16.046 6.143 10.359 1.00 81.75 72 THR A CA 1
ATOM 577 C C . THR A 1 72 ? -17.247 5.288 10.753 1.00 81.75 72 THR A C 1
ATOM 579 O O . THR A 1 72 ? -18.285 5.847 11.109 1.00 81.75 72 THR A O 1
ATOM 582 N N . GLN A 1 73 ? -17.145 3.955 10.783 1.00 68.50 73 GLN A N 1
ATOM 583 C CA . GLN A 1 73 ? -18.168 3.107 11.403 1.00 68.50 73 GLN A CA 1
ATOM 584 C C . GLN A 1 73 ? -18.199 3.392 12.914 1.00 68.50 73 GLN A C 1
ATOM 586 O O . GLN A 1 73 ? -17.388 2.889 13.683 1.00 68.50 73 GLN A O 1
ATOM 591 N N . GLY A 1 74 ? -19.097 4.295 13.317 1.00 56.81 74 GLY A N 1
ATOM 592 C CA . GLY A 1 74 ? -19.205 4.853 14.671 1.00 56.81 74 GLY A CA 1
ATOM 593 C C . GLY A 1 74 ? -19.270 6.385 14.711 1.00 56.81 74 GLY A C 1
ATOM 594 O O . GLY A 1 74 ? -19.791 6.944 15.674 1.00 56.81 74 GLY A O 1
ATOM 595 N N . SER A 1 75 ? -18.831 7.082 13.658 1.00 50.66 75 SER A N 1
ATOM 596 C CA . SER A 1 75 ? -18.999 8.530 13.515 1.00 50.66 75 SER A CA 1
ATOM 597 C C . SER A 1 75 ? -20.093 8.831 12.491 1.00 50.66 75 SER A C 1
ATOM 599 O O . SER A 1 75 ? -19.995 8.512 11.307 1.00 50.66 75 SER A O 1
ATOM 601 N N . LYS A 1 76 ? -21.188 9.454 12.946 1.00 44.81 76 LYS A N 1
ATOM 602 C CA . LYS A 1 76 ? -22.155 10.065 12.028 1.00 44.81 76 LYS A CA 1
ATOM 603 C C . LYS A 1 76 ? -21.408 11.149 11.259 1.00 44.81 76 LYS A C 1
ATOM 605 O O . LYS A 1 76 ? -21.026 12.163 11.835 1.00 44.81 76 LYS A O 1
ATOM 610 N N . TYR A 1 77 ? -21.166 10.903 9.980 1.00 42.12 77 TYR A N 1
ATOM 611 C CA . TYR A 1 77 ? -20.556 11.859 9.072 1.00 42.12 77 TYR A CA 1
ATOM 612 C C . TYR A 1 77 ? -21.437 13.118 9.036 1.00 42.12 77 TYR A C 1
ATOM 614 O O . TYR A 1 77 ? -22.532 13.089 8.476 1.00 42.12 77 TYR A O 1
ATOM 622 N N . ASN A 1 78 ? -21.016 14.199 9.698 1.00 46.81 78 ASN A N 1
ATOM 623 C CA . ASN A 1 78 ? -21.749 15.459 9.668 1.00 46.81 78 ASN A CA 1
ATOM 624 C C . ASN A 1 78 ? -21.303 16.239 8.425 1.00 46.81 78 ASN A C 1
ATOM 626 O O . ASN A 1 78 ? -20.318 16.973 8.457 1.00 46.81 78 ASN A O 1
ATOM 630 N N . LEU A 1 79 ? -21.996 16.002 7.308 1.00 48.97 79 LEU A N 1
ATOM 631 C CA . LEU A 1 79 ? -21.755 16.645 6.009 1.00 48.97 79 LEU A CA 1
ATOM 632 C C . LEU A 1 79 ? -21.954 18.171 6.032 1.00 48.97 79 LEU A C 1
ATOM 634 O O . LEU A 1 79 ? -21.574 18.835 5.072 1.00 48.97 79 LEU A O 1
ATOM 638 N N . GLU A 1 80 ? -22.507 18.737 7.107 1.00 48.41 80 GLU A N 1
ATOM 639 C CA . GLU A 1 80 ? -22.829 20.167 7.202 1.00 48.41 80 GLU A CA 1
ATOM 640 C C . GLU A 1 80 ? -21.609 21.101 7.292 1.00 48.41 80 GLU A C 1
ATOM 642 O O . GLU A 1 80 ? -21.763 22.311 7.161 1.00 48.41 80 GLU A O 1
ATOM 647 N N . THR A 1 81 ? -20.390 20.584 7.478 1.00 51.75 81 THR A N 1
ATOM 648 C CA . THR A 1 81 ? -19.168 21.412 7.538 1.00 51.75 81 THR A CA 1
ATOM 649 C C . THR A 1 81 ? -18.326 21.381 6.263 1.00 51.75 81 THR A C 1
ATOM 651 O O . THR A 1 81 ? -17.277 22.027 6.210 1.00 51.75 81 THR A O 1
ATOM 654 N N . TRP A 1 82 ? -18.759 20.668 5.218 1.00 39.84 82 TRP A N 1
ATOM 655 C CA . TRP A 1 82 ? -18.029 20.635 3.954 1.00 39.84 82 TRP A CA 1
ATOM 656 C C . TRP A 1 82 ? -18.517 21.740 3.009 1.00 39.84 82 TRP A C 1
ATOM 658 O O . TRP A 1 82 ? -19.581 21.631 2.405 1.00 39.84 82 TRP A O 1
ATOM 668 N N . ASN A 1 83 ? -17.715 22.798 2.870 1.00 51.19 83 ASN A N 1
ATOM 669 C CA . ASN A 1 83 ? -17.891 23.819 1.839 1.00 51.19 83 ASN A CA 1
ATOM 670 C C . ASN A 1 83 ? -16.874 23.561 0.706 1.00 51.19 83 ASN A C 1
ATOM 672 O O . ASN A 1 83 ? -15.674 23.736 0.946 1.00 51.19 83 ASN A O 1
ATOM 676 N N . PRO A 1 84 ? -17.292 23.111 -0.493 1.00 41.91 84 PRO A N 1
ATOM 677 C CA . PRO A 1 84 ? -16.373 22.980 -1.618 1.00 41.91 84 PRO A CA 1
ATOM 678 C C . PRO A 1 84 ? -15.779 24.345 -1.986 1.00 41.91 84 PRO A C 1
ATOM 680 O O . PRO A 1 84 ? -16.492 25.349 -1.923 1.00 41.91 84 PRO A O 1
ATOM 683 N N . PRO A 1 85 ? -14.499 24.413 -2.395 1.00 47.16 85 PRO A N 1
ATOM 684 C CA . PRO A 1 85 ? -13.967 25.629 -2.994 1.00 47.16 85 PRO A CA 1
ATOM 685 C C . PRO A 1 85 ? -14.737 25.947 -4.287 1.00 47.16 85 PRO A C 1
ATOM 687 O O . PRO A 1 85 ? -15.028 25.041 -5.070 1.00 47.16 85 PRO A O 1
ATOM 690 N N . ALA A 1 86 ? -15.094 27.227 -4.435 1.00 53.16 86 ALA A N 1
ATOM 691 C CA . ALA A 1 86 ? -15.816 27.797 -5.574 1.00 53.16 86 ALA A CA 1
ATOM 692 C C . ALA A 1 86 ? -15.038 27.697 -6.894 1.00 53.16 86 ALA A C 1
ATOM 694 O O . ALA A 1 86 ? -13.785 27.723 -6.846 1.00 53.16 86 ALA A O 1
#

Sequence (86 aa):
MTKNENISGNQPERTFEAEIALLDKIYSEIMEAIQGKPINTDYETMRNYVDNVYVILNRTAFAVKELKNSLTQGSKYNLETWNPPA